Protein AF-A0A7W7Q9U6-F1 (afdb_monomer_lite)

Structure (mmCIF, N/CA/C/O backbone):
data_AF-A0A7W7Q9U6-F1
#
_entry.id   AF-A0A7W7Q9U6-F1
#
loop_
_atom_site.group_PDB
_atom_site.id
_atom_site.type_symbol
_atom_site.label_atom_id
_atom_site.label_alt_id
_atom_site.label_comp_id
_atom_site.label_asym_id
_atom_site.label_entity_id
_atom_site.label_seq_id
_atom_site.pdbx_PDB_ins_code
_atom_site.Cartn_x
_atom_site.Cartn_y
_atom_site.Cartn_z
_atom_site.occupancy
_atom_site.B_iso_or_equiv
_atom_site.auth_seq_id
_atom_site.auth_comp_id
_atom_site.auth_asym_id
_atom_site.auth_atom_id
_atom_site.pdbx_PDB_model_num
ATOM 1 N N . MET A 1 1 ? 19.905 12.925 -4.596 1.00 33.78 1 MET A N 1
ATOM 2 C CA . MET A 1 1 ? 19.700 11.555 -4.092 1.00 33.78 1 MET A CA 1
ATOM 3 C C . MET A 1 1 ? 18.209 11.354 -4.061 1.00 33.78 1 MET A C 1
ATOM 5 O O . MET A 1 1 ? 17.570 11.855 -3.142 1.00 33.78 1 MET A O 1
ATOM 9 N N . ASP A 1 2 ? 17.684 10.737 -5.115 1.00 39.88 2 ASP A N 1
ATOM 10 C CA . ASP A 1 2 ? 16.290 10.316 -5.164 1.00 39.88 2 ASP A CA 1
ATOM 11 C C . ASP A 1 2 ? 16.069 9.293 -4.057 1.00 39.88 2 ASP A C 1
ATOM 13 O O . ASP A 1 2 ? 16.756 8.270 -3.972 1.00 39.88 2 ASP A O 1
ATOM 17 N N . ALA A 1 3 ? 15.161 9.610 -3.143 1.00 46.38 3 ALA A N 1
ATOM 18 C CA . ALA A 1 3 ? 14.671 8.613 -2.218 1.00 46.38 3 ALA A CA 1
ATOM 19 C C . ALA A 1 3 ? 13.723 7.717 -3.015 1.00 46.38 3 ALA A C 1
ATOM 21 O O . ALA A 1 3 ? 12.552 8.042 -3.161 1.00 46.38 3 ALA A O 1
ATOM 22 N N . THR A 1 4 ? 14.248 6.624 -3.567 1.00 61.00 4 THR A N 1
ATOM 23 C CA . THR A 1 4 ? 13.411 5.528 -4.056 1.00 61.00 4 THR A CA 1
ATOM 24 C C . THR A 1 4 ? 12.566 4.991 -2.899 1.00 61.00 4 THR A C 1
ATOM 26 O O . THR A 1 4 ? 12.971 5.096 -1.735 1.00 61.00 4 THR A O 1
ATOM 29 N N . LEU A 1 5 ? 11.415 4.390 -3.198 1.00 63.41 5 LEU A N 1
ATOM 30 C CA . LEU A 1 5 ? 10.567 3.676 -2.236 1.00 63.41 5 LEU A CA 1
ATOM 31 C C . LEU A 1 5 ? 11.382 2.826 -1.239 1.00 63.41 5 LEU A C 1
ATOM 33 O O . LEU A 1 5 ? 11.209 2.888 -0.018 1.00 63.41 5 LEU A O 1
ATOM 37 N N . THR A 1 6 ? 12.344 2.072 -1.777 1.00 63.12 6 THR A N 1
ATOM 38 C CA . THR A 1 6 ? 13.253 1.194 -1.034 1.00 63.12 6 THR A CA 1
ATOM 39 C C . THR A 1 6 ? 14.073 1.954 0.015 1.00 63.12 6 THR A C 1
ATOM 41 O O . THR A 1 6 ? 14.408 1.416 1.071 1.00 63.12 6 THR A O 1
ATOM 44 N N . ASN A 1 7 ? 14.383 3.228 -0.225 1.00 72.38 7 ASN A N 1
ATOM 45 C CA . ASN A 1 7 ? 15.147 4.051 0.704 1.00 72.38 7 ASN A CA 1
ATOM 46 C C . ASN A 1 7 ? 14.289 4.551 1.874 1.00 72.38 7 ASN A C 1
ATOM 48 O O . ASN A 1 7 ? 14.784 4.549 3.003 1.00 72.38 7 ASN A O 1
ATOM 52 N N . TYR A 1 8 ? 13.021 4.925 1.650 1.00 78.00 8 TYR A N 1
ATOM 53 C CA . TYR A 1 8 ? 12.143 5.442 2.712 1.00 78.00 8 TYR A CA 1
ATOM 54 C C . TYR A 1 8 ? 11.923 4.412 3.828 1.00 78.00 8 TYR A C 1
ATOM 56 O O . TYR A 1 8 ? 12.189 4.699 4.999 1.00 78.00 8 TYR A O 1
ATOM 64 N N . TRP A 1 9 ? 11.539 3.184 3.473 1.00 85.25 9 TRP A N 1
ATOM 65 C CA . TRP A 1 9 ? 11.251 2.112 4.438 1.00 85.25 9 TRP A CA 1
ATOM 66 C C . TRP A 1 9 ? 12.475 1.658 5.245 1.00 85.25 9 TRP A C 1
ATOM 68 O O . TRP A 1 9 ? 12.354 0.993 6.277 1.00 85.25 9 TRP A O 1
ATOM 78 N N . ASN A 1 10 ? 13.674 2.050 4.811 1.00 84.19 10 ASN A N 1
ATOM 79 C CA . ASN A 1 10 ? 14.909 1.819 5.546 1.00 84.19 10 ASN A CA 1
ATOM 80 C C . ASN A 1 10 ? 15.281 2.957 6.508 1.00 84.19 10 ASN A C 1
ATOM 82 O O . ASN A 1 10 ? 16.139 2.738 7.370 1.00 84.19 10 ASN A O 1
ATOM 86 N N . THR A 1 11 ? 14.627 4.120 6.422 1.00 84.00 11 THR A N 1
ATOM 87 C CA . THR A 1 11 ? 14.812 5.240 7.357 1.00 84.00 11 THR A CA 1
ATOM 88 C C . THR A 1 11 ? 14.211 4.953 8.737 1.00 84.00 11 THR A C 1
ATOM 90 O O . THR A 1 11 ? 13.395 4.050 8.920 1.00 84.00 11 THR A O 1
ATOM 93 N N . GLY A 1 12 ? 14.583 5.761 9.736 1.00 82.88 12 GLY A N 1
ATOM 94 C CA . GLY A 1 12 ? 13.945 5.713 11.055 1.00 82.88 12 GLY A CA 1
ATOM 95 C C . GLY A 1 12 ? 12.453 6.076 11.030 1.00 82.88 12 GLY A C 1
ATOM 96 O O . GLY A 1 12 ? 11.708 5.555 11.855 1.00 82.88 12 GLY A O 1
ATOM 97 N N . GLY A 1 13 ? 12.022 6.925 10.088 1.00 82.06 13 GLY A N 1
ATOM 98 C CA . GLY A 1 13 ? 10.616 7.299 9.897 1.00 82.06 13 GLY A CA 1
ATOM 99 C C . GLY A 1 13 ? 9.782 6.114 9.421 1.00 82.06 13 GLY A C 1
ATOM 100 O O . GLY A 1 13 ? 8.907 5.659 10.155 1.00 82.06 13 GLY A O 1
ATOM 101 N N . GLY A 1 14 ? 10.154 5.529 8.277 1.00 84.44 14 GLY A N 1
ATOM 102 C CA . GLY A 1 14 ? 9.458 4.365 7.720 1.00 84.44 14 GLY A CA 1
ATOM 103 C C . GLY A 1 14 ? 9.411 3.173 8.681 1.00 84.44 14 GLY A C 1
ATOM 104 O O . GLY A 1 14 ? 8.372 2.533 8.827 1.00 84.44 14 GLY A O 1
ATOM 105 N N . ARG A 1 15 ? 10.494 2.916 9.434 1.00 87.69 15 ARG A N 1
ATOM 106 C CA . ARG A 1 15 ? 10.507 1.859 10.466 1.00 87.69 15 ARG A CA 1
ATOM 107 C C . ARG A 1 15 ? 9.518 2.120 11.603 1.00 87.69 15 ARG A C 1
ATOM 109 O O . ARG A 1 15 ? 8.814 1.202 12.008 1.00 87.69 15 ARG A O 1
ATOM 116 N N . ARG A 1 16 ? 9.471 3.347 12.137 1.00 88.19 16 ARG A N 1
ATOM 117 C CA . ARG A 1 16 ? 8.529 3.709 13.214 1.00 88.19 16 ARG A CA 1
ATOM 118 C C . ARG A 1 16 ? 7.086 3.644 12.735 1.00 88.19 16 ARG A C 1
ATOM 120 O O . ARG A 1 16 ? 6.225 3.188 13.478 1.00 88.19 16 ARG A O 1
ATOM 127 N N . TYR A 1 17 ? 6.838 4.082 11.506 1.00 87.38 17 TYR A N 1
ATOM 128 C CA . TYR A 1 17 ? 5.510 4.037 10.922 1.00 87.38 17 TYR A CA 1
ATOM 129 C C . TYR A 1 17 ? 5.020 2.594 10.746 1.00 87.38 17 TYR A C 1
ATOM 131 O O . TYR A 1 17 ? 3.926 2.264 11.198 1.00 87.38 17 TYR A O 1
ATOM 139 N N . LEU A 1 18 ? 5.860 1.706 10.203 1.00 90.88 18 LEU A N 1
ATOM 140 C CA . LEU A 1 18 ? 5.509 0.293 10.066 1.00 90.88 18 LEU A CA 1
ATOM 141 C C . LEU A 1 18 ? 5.243 -0.379 11.424 1.00 90.88 18 LEU A C 1
ATOM 143 O O . LEU A 1 18 ? 4.316 -1.173 11.548 1.00 90.88 18 LEU A O 1
ATOM 147 N N . GLU A 1 19 ? 6.004 -0.030 12.464 1.00 92.44 19 GLU A N 1
ATOM 148 C CA . GLU A 1 19 ? 5.757 -0.535 13.823 1.00 92.44 19 GLU A CA 1
ATOM 149 C C . GLU A 1 19 ? 4.423 -0.025 14.404 1.00 92.44 19 GLU A C 1
ATOM 151 O O . GLU A 1 19 ? 3.713 -0.763 15.093 1.00 92.44 19 GLU A O 1
ATOM 156 N N . SER A 1 20 ? 4.037 1.215 14.086 1.00 90.50 20 SER A N 1
ATOM 157 C CA . SER A 1 20 ? 2.722 1.760 14.442 1.00 90.50 20 SER A CA 1
ATOM 158 C C . SER A 1 20 ? 1.592 1.001 13.741 1.00 90.50 20 SER A C 1
ATOM 160 O O . SER A 1 20 ? 0.606 0.646 14.387 1.00 90.50 20 SER A O 1
ATOM 162 N N . GLN A 1 21 ? 1.745 0.708 12.444 1.00 92.25 21 GLN A N 1
ATOM 163 C CA . GLN A 1 21 ? 0.78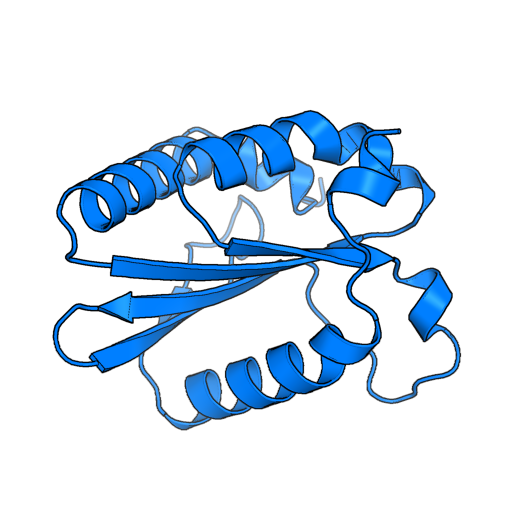7 -0.112 11.695 1.00 92.25 21 GLN A CA 1
ATOM 164 C C . GLN A 1 21 ? 0.674 -1.507 12.308 1.00 92.25 21 GLN A C 1
ATOM 166 O O . GLN A 1 21 ? -0.425 -1.930 12.652 1.00 92.25 21 GLN A O 1
ATOM 171 N N . ARG A 1 22 ? 1.810 -2.172 12.553 1.00 95.25 22 ARG A N 1
ATOM 172 C CA . ARG A 1 22 ? 1.864 -3.485 13.207 1.00 95.25 22 ARG A CA 1
ATOM 173 C C . ARG A 1 22 ? 1.100 -3.505 14.526 1.00 95.25 22 ARG A C 1
ATOM 175 O O . ARG A 1 22 ? 0.323 -4.422 14.778 1.00 95.25 22 ARG A O 1
ATOM 182 N N . SER A 1 23 ? 1.318 -2.497 15.367 1.00 94.50 23 SER A N 1
ATOM 183 C CA . SER A 1 23 ? 0.650 -2.387 16.666 1.00 94.50 23 SER A CA 1
ATOM 184 C C . SER A 1 23 ? -0.862 -2.194 16.516 1.00 94.50 23 SER A C 1
ATOM 186 O O . SER A 1 23 ? -1.635 -2.827 17.232 1.00 94.50 23 SER A O 1
ATOM 188 N N . GLY A 1 24 ? -1.298 -1.347 15.576 1.00 94.19 24 GLY A N 1
ATOM 189 C CA . GLY A 1 24 ? -2.719 -1.114 15.310 1.00 94.19 24 GLY A CA 1
ATOM 190 C C . GLY A 1 24 ? -3.429 -2.334 14.720 1.00 94.19 24 GLY A C 1
ATOM 191 O O . GLY A 1 24 ? -4.528 -2.660 15.166 1.00 94.19 24 GLY A O 1
ATOM 192 N N . ILE A 1 25 ? -2.775 -3.046 13.798 1.00 95.69 25 ILE A N 1
ATOM 193 C CA . ILE A 1 25 ? -3.273 -4.293 13.199 1.00 95.69 25 ILE A CA 1
ATOM 194 C C . ILE A 1 25 ? -3.387 -5.384 14.268 1.00 95.69 25 ILE A C 1
ATOM 196 O O . ILE A 1 25 ? -4.443 -5.991 14.423 1.00 95.69 25 ILE A O 1
ATOM 200 N N . ALA A 1 26 ? -2.343 -5.591 15.079 1.00 95.38 26 ALA A N 1
ATOM 201 C CA . ALA A 1 26 ? -2.357 -6.592 16.150 1.00 95.38 26 ALA A CA 1
ATOM 202 C C . ALA A 1 26 ? -3.438 -6.326 17.214 1.00 95.38 26 ALA A C 1
ATOM 204 O O . ALA A 1 26 ? -3.934 -7.259 17.842 1.00 95.38 26 ALA A O 1
ATOM 205 N N . ALA A 1 27 ? -3.814 -5.060 17.413 1.00 95.06 27 ALA A N 1
ATOM 206 C CA . ALA A 1 27 ? -4.900 -4.662 18.301 1.00 95.06 27 ALA A CA 1
ATOM 207 C C . ALA A 1 27 ? -6.299 -4.744 17.651 1.00 95.06 27 ALA A C 1
ATOM 209 O O . ALA A 1 27 ? -7.282 -4.422 18.317 1.00 95.06 27 ALA A O 1
ATOM 210 N N . GLY A 1 28 ? -6.399 -5.130 16.372 1.00 92.19 28 GLY A N 1
ATOM 211 C CA . GLY A 1 28 ? -7.653 -5.155 15.612 1.00 92.19 28 GLY A CA 1
ATOM 212 C C . GLY A 1 28 ? -8.230 -3.764 15.330 1.00 92.19 28 GLY A C 1
ATOM 213 O O . GLY A 1 28 ? -9.431 -3.624 15.119 1.00 92.19 28 GLY A O 1
ATOM 214 N N . ASN A 1 29 ? -7.398 -2.721 15.392 1.00 93.94 29 ASN A N 1
ATOM 215 C CA . ASN A 1 29 ? -7.824 -1.336 15.197 1.00 93.94 29 ASN A CA 1
ATOM 216 C C . ASN A 1 29 ? -7.595 -0.831 13.772 1.00 93.94 29 ASN A C 1
ATOM 218 O O . ASN A 1 29 ? -8.161 0.205 13.428 1.00 93.94 29 ASN A O 1
ATOM 222 N N . LEU A 1 30 ? -6.741 -1.508 13.000 1.00 93.31 30 LEU A N 1
ATOM 223 C CA . LEU A 1 30 ? -6.353 -1.116 11.651 1.00 93.31 30 LEU A CA 1
ATOM 224 C C . LEU A 1 30 ? -6.351 -2.322 10.714 1.00 93.31 30 LEU A C 1
ATOM 226 O O . LEU A 1 30 ? -5.841 -3.384 11.069 1.00 93.31 30 LEU A O 1
ATOM 230 N N . GLU A 1 31 ? -6.806 -2.090 9.494 1.00 94.75 31 GLU A N 1
ATOM 231 C CA . GLU A 1 31 ? -6.531 -2.901 8.316 1.00 94.75 31 GLU A CA 1
ATOM 232 C C . GLU A 1 31 ? -5.673 -2.068 7.362 1.00 94.75 31 GLU A C 1
ATOM 234 O O . GLU A 1 31 ? -5.884 -0.863 7.206 1.00 94.75 31 GLU A O 1
ATOM 239 N N . VAL A 1 32 ? -4.650 -2.682 6.767 1.00 92.94 32 VAL A N 1
ATOM 240 C CA . VAL A 1 32 ? -3.736 -1.981 5.861 1.00 92.94 32 VAL A CA 1
ATOM 241 C C . VAL A 1 32 ? -3.532 -2.811 4.608 1.00 92.94 32 VAL A C 1
ATOM 243 O O . VAL A 1 32 ? -2.991 -3.916 4.680 1.00 92.94 32 VAL A O 1
ATOM 246 N N . THR A 1 33 ? -3.887 -2.226 3.469 1.00 92.19 33 THR A N 1
ATOM 247 C CA . THR A 1 33 ? -3.587 -2.747 2.134 1.00 92.19 33 THR A CA 1
ATOM 248 C C . THR A 1 33 ? -2.509 -1.883 1.502 1.00 92.19 33 THR A C 1
ATOM 250 O O . THR A 1 33 ? -2.566 -0.654 1.581 1.00 92.19 33 THR A O 1
ATOM 253 N N . ARG A 1 34 ? -1.512 -2.513 0.881 1.00 90.12 34 ARG A N 1
ATOM 254 C CA . ARG A 1 34 ? -0.423 -1.825 0.190 1.00 90.12 34 ARG A CA 1
ATOM 255 C C . ARG A 1 34 ? -0.109 -2.494 -1.142 1.00 90.12 34 ARG A C 1
ATOM 257 O O . ARG A 1 34 ? 0.122 -3.698 -1.189 1.00 90.12 34 ARG A O 1
ATOM 264 N N . VAL A 1 35 ? -0.034 -1.701 -2.202 1.00 88.94 35 VAL A N 1
ATOM 265 C CA . VAL A 1 35 ? 0.399 -2.136 -3.530 1.00 88.94 35 VAL A CA 1
ATOM 266 C C . VAL A 1 35 ? 1.726 -1.467 -3.858 1.00 88.94 35 VAL A C 1
ATOM 268 O O . VAL A 1 35 ? 1.831 -0.241 -3.837 1.00 88.94 35 VAL A O 1
ATOM 271 N N . LEU A 1 36 ? 2.747 -2.277 -4.141 1.00 87.94 36 LEU A N 1
ATOM 272 C CA . LEU A 1 36 ? 4.071 -1.801 -4.532 1.00 87.94 36 LEU A CA 1
ATOM 273 C C . LEU A 1 36 ? 4.266 -1.968 -6.037 1.00 87.94 36 LEU A C 1
ATOM 275 O O . LEU A 1 36 ? 4.286 -3.094 -6.534 1.00 87.94 36 LEU A O 1
ATOM 279 N N . VAL A 1 37 ? 4.452 -0.856 -6.748 1.00 86.50 37 VAL A N 1
ATOM 280 C CA . VAL A 1 37 ? 4.704 -0.841 -8.195 1.00 86.50 37 VAL A CA 1
ATOM 281 C C . VAL A 1 37 ? 6.203 -0.686 -8.430 1.00 86.50 37 VAL A C 1
ATOM 283 O O . VAL A 1 37 ? 6.769 0.400 -8.287 1.00 86.50 37 VAL A O 1
ATOM 286 N N . LEU A 1 38 ? 6.867 -1.786 -8.783 1.00 85.88 38 LEU A N 1
ATOM 287 C CA . LEU A 1 38 ? 8.325 -1.877 -8.844 1.00 85.88 38 LEU A CA 1
ATOM 288 C C . LEU A 1 38 ? 8.806 -2.208 -10.259 1.00 85.88 38 LEU A C 1
ATOM 290 O O . LEU A 1 38 ? 8.235 -3.083 -10.906 1.00 85.88 38 LEU A O 1
ATOM 294 N N . PRO A 1 39 ? 9.909 -1.607 -10.738 1.00 85.75 39 PRO A N 1
ATOM 295 C CA . PRO A 1 39 ? 10.618 -2.145 -11.893 1.00 85.75 39 PRO A CA 1
ATOM 296 C C . PRO A 1 39 ? 11.101 -3.570 -11.602 1.00 85.75 39 PRO A C 1
ATOM 298 O O . PRO A 1 39 ? 11.578 -3.847 -10.494 1.00 85.75 39 PRO A O 1
ATOM 301 N N . ARG A 1 40 ? 11.079 -4.457 -12.599 1.00 87.06 40 ARG A N 1
ATOM 302 C CA . ARG A 1 40 ? 11.478 -5.871 -12.470 1.00 87.06 40 ARG A CA 1
ATOM 303 C C . ARG A 1 40 ? 12.849 -6.038 -11.812 1.00 87.06 40 ARG A C 1
ATOM 305 O O . ARG A 1 40 ? 13.028 -6.874 -10.930 1.00 87.06 40 ARG A O 1
ATOM 312 N N . GLY A 1 41 ? 13.810 -5.186 -12.176 1.00 83.19 41 GLY A N 1
ATOM 313 C CA . GLY A 1 41 ? 15.163 -5.186 -11.605 1.00 83.19 41 GLY A CA 1
ATOM 314 C C . GLY A 1 41 ? 15.257 -4.778 -10.125 1.00 83.19 41 GLY A C 1
ATOM 315 O O . GLY A 1 41 ? 16.306 -4.967 -9.513 1.00 83.19 41 GLY A O 1
ATOM 316 N N . GLN A 1 42 ? 14.195 -4.222 -9.531 1.00 84.6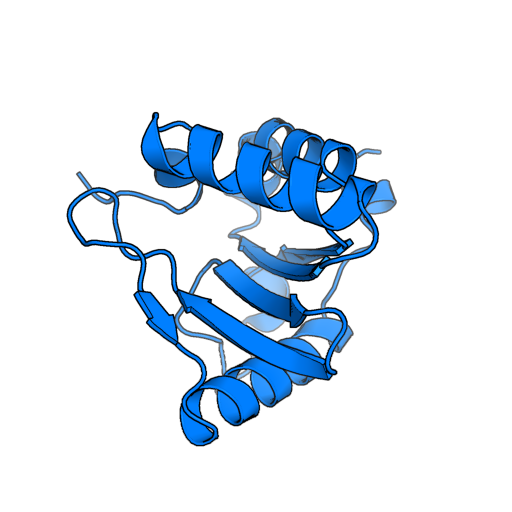2 42 GLN A N 1
ATOM 317 C CA . GLN A 1 42 ? 14.156 -3.810 -8.124 1.00 84.62 42 GLN A CA 1
ATOM 318 C C . GLN A 1 42 ? 13.391 -4.772 -7.210 1.00 84.62 42 GLN A C 1
ATOM 320 O O . GLN A 1 42 ? 13.573 -4.698 -5.994 1.00 84.62 42 GLN A O 1
ATOM 325 N N . VAL A 1 43 ? 12.601 -5.700 -7.758 1.00 84.56 43 VAL A N 1
ATOM 326 C CA . VAL A 1 43 ? 11.781 -6.643 -6.972 1.00 84.56 43 VAL A CA 1
ATOM 327 C C . VAL A 1 43 ? 12.636 -7.419 -5.962 1.00 84.56 43 VAL A C 1
ATOM 329 O O . VAL A 1 43 ? 12.337 -7.438 -4.768 1.00 84.56 43 VAL A O 1
ATOM 332 N N . ALA A 1 44 ? 13.777 -7.963 -6.402 1.00 83.44 44 ALA A N 1
ATOM 333 C CA . ALA A 1 44 ? 14.697 -8.694 -5.528 1.00 83.44 44 ALA A CA 1
ATOM 334 C C . ALA A 1 44 ? 15.273 -7.822 -4.393 1.00 83.44 44 ALA A C 1
ATOM 336 O O . ALA A 1 44 ? 15.437 -8.293 -3.268 1.00 83.44 44 ALA A O 1
ATOM 337 N N . ASN A 1 45 ? 15.534 -6.538 -4.658 1.00 81.94 45 ASN A N 1
ATOM 338 C CA . ASN A 1 45 ? 16.056 -5.600 -3.658 1.00 81.94 45 ASN A CA 1
ATOM 339 C C . ASN A 1 45 ? 14.983 -5.187 -2.636 1.00 81.94 45 ASN A C 1
ATOM 341 O O . ASN A 1 45 ? 15.304 -4.902 -1.482 1.00 81.94 45 ASN A O 1
ATOM 345 N N . ALA A 1 46 ? 13.710 -5.184 -3.037 1.00 85.19 46 ALA A N 1
ATOM 346 C CA . ALA A 1 46 ? 12.581 -4.879 -2.164 1.00 85.19 46 ALA A CA 1
ATOM 347 C C . ALA A 1 46 ? 12.177 -6.059 -1.261 1.00 85.19 46 ALA A C 1
ATOM 349 O O . ALA A 1 46 ? 11.423 -5.861 -0.307 1.00 85.19 46 ALA A O 1
ATOM 350 N N . ARG A 1 47 ? 12.703 -7.270 -1.505 1.00 86.50 47 ARG A N 1
ATOM 351 C CA . ARG A 1 47 ? 12.323 -8.526 -0.830 1.00 86.50 47 ARG A CA 1
ATOM 352 C C . ARG A 1 47 ? 12.241 -8.415 0.694 1.00 86.50 47 ARG A C 1
ATOM 354 O O . ARG A 1 47 ? 11.287 -8.895 1.304 1.00 86.50 47 ARG A O 1
ATOM 3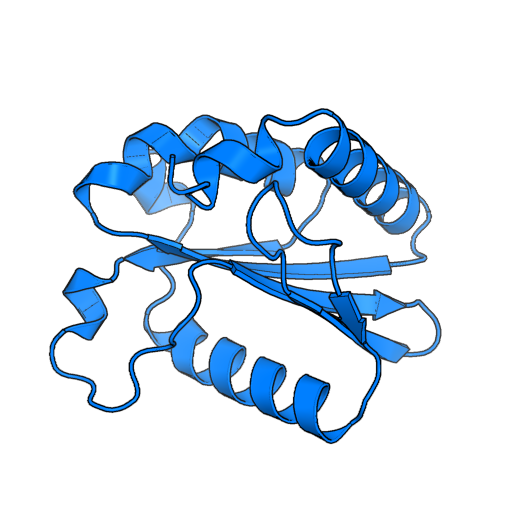61 N N . GLU A 1 48 ? 13.235 -7.785 1.315 1.00 87.12 48 GLU A N 1
ATOM 362 C CA . GLU A 1 48 ? 13.286 -7.620 2.772 1.00 87.12 48 GLU A CA 1
ATOM 363 C C . GLU A 1 48 ? 12.284 -6.569 3.279 1.00 87.12 48 GLU A C 1
ATOM 365 O O . GLU A 1 48 ? 11.738 -6.719 4.368 1.00 87.12 48 GLU A O 1
ATOM 370 N N . ILE A 1 49 ? 11.993 -5.528 2.495 1.00 87.56 49 ILE A N 1
ATOM 371 C CA . ILE A 1 49 ? 10.965 -4.536 2.839 1.00 87.56 49 ILE A CA 1
ATOM 372 C C . ILE A 1 49 ? 9.585 -5.181 2.776 1.00 87.56 49 ILE A C 1
ATOM 374 O O . ILE A 1 49 ? 8.823 -5.060 3.733 1.00 87.56 49 ILE A O 1
ATOM 378 N N . ILE A 1 50 ? 9.293 -5.906 1.696 1.00 89.81 50 ILE A N 1
ATOM 379 C CA . ILE A 1 50 ? 8.050 -6.666 1.526 1.00 89.81 50 ILE A CA 1
ATOM 380 C C . ILE A 1 50 ? 7.865 -7.618 2.712 1.00 89.81 50 ILE A C 1
ATOM 382 O O . ILE A 1 50 ? 6.831 -7.591 3.377 1.00 89.81 50 ILE A O 1
ATOM 386 N N . ARG A 1 51 ? 8.914 -8.374 3.067 1.00 90.75 51 ARG A N 1
ATOM 387 C CA . ARG A 1 51 ? 8.878 -9.314 4.194 1.00 90.75 51 ARG A CA 1
ATOM 388 C C . ARG A 1 51 ? 8.492 -8.632 5.506 1.00 90.75 51 ARG A C 1
ATOM 390 O O . ARG A 1 51 ? 7.677 -9.169 6.250 1.00 90.75 51 ARG A O 1
ATOM 397 N N . ARG A 1 52 ? 9.050 -7.451 5.795 1.00 92.19 52 ARG A N 1
ATOM 398 C CA . ARG A 1 52 ? 8.719 -6.684 7.010 1.00 92.19 52 ARG A CA 1
ATOM 399 C C . ARG A 1 52 ? 7.259 -6.231 7.033 1.00 92.19 52 ARG A C 1
ATOM 401 O O . ARG A 1 52 ? 6.659 -6.240 8.101 1.00 92.19 52 ARG A O 1
ATOM 408 N N . HIS A 1 53 ? 6.694 -5.859 5.886 1.00 92.81 53 HIS A N 1
ATOM 409 C CA . HIS A 1 53 ? 5.288 -5.460 5.787 1.00 92.81 53 HIS A CA 1
ATOM 410 C C . HIS A 1 53 ? 4.346 -6.634 6.036 1.00 92.81 53 HIS A C 1
ATOM 412 O O . HIS A 1 53 ? 3.454 -6.536 6.876 1.00 92.81 53 HIS A O 1
ATOM 418 N N . VAL A 1 54 ? 4.610 -7.772 5.397 1.00 93.38 54 VAL A N 1
ATOM 419 C CA . VAL A 1 54 ? 3.850 -9.008 5.628 1.00 93.38 54 VAL A CA 1
ATOM 420 C C . VAL A 1 54 ? 3.931 -9.423 7.100 1.00 93.38 54 VAL A C 1
ATOM 422 O O . VAL A 1 54 ? 2.920 -9.729 7.722 1.00 93.38 54 VAL A O 1
ATOM 425 N N . GLN A 1 55 ? 5.119 -9.353 7.712 1.00 93.00 55 GLN A N 1
ATOM 426 C CA . GLN A 1 55 ? 5.304 -9.637 9.144 1.00 93.00 55 GLN A CA 1
ATOM 427 C C . GLN A 1 55 ? 4.595 -8.644 10.075 1.00 93.00 55 GLN A C 1
ATOM 429 O O . GLN A 1 55 ? 4.301 -8.987 11.221 1.00 93.00 55 GLN A O 1
ATOM 434 N N . ALA A 1 56 ? 4.334 -7.423 9.608 1.00 93.44 56 ALA A N 1
ATOM 435 C CA . ALA A 1 56 ? 3.527 -6.440 10.320 1.00 93.44 56 ALA A CA 1
ATOM 436 C C . ALA A 1 56 ? 2.014 -6.700 10.184 1.00 93.44 56 ALA A C 1
ATOM 438 O O . ALA A 1 56 ? 1.237 -6.037 10.865 1.00 93.44 56 ALA A O 1
ATOM 439 N N . GLY A 1 57 ? 1.603 -7.661 9.348 1.00 94.50 57 GLY A N 1
ATOM 440 C CA . GLY A 1 57 ? 0.202 -7.971 9.065 1.00 94.50 57 GLY A CA 1
ATOM 441 C C . GLY A 1 57 ? -0.412 -7.117 7.954 1.00 94.50 57 GLY A C 1
ATOM 442 O O . GLY A 1 57 ? -1.628 -7.110 7.808 1.00 94.50 57 GLY A O 1
ATOM 443 N N . VAL A 1 58 ? 0.403 -6.387 7.185 1.00 93.69 58 VAL A N 1
ATOM 444 C CA . VAL A 1 58 ? -0.063 -5.615 6.023 1.00 93.69 58 VAL A CA 1
ATOM 445 C C . VAL A 1 58 ? -0.386 -6.573 4.876 1.00 93.69 58 VAL A C 1
ATOM 447 O O . VAL A 1 58 ? 0.428 -7.440 4.552 1.00 93.69 58 VAL A O 1
ATOM 450 N N . ALA A 1 59 ? -1.534 -6.384 4.225 1.00 92.44 59 ALA A N 1
ATOM 451 C CA . ALA A 1 59 ? -1.859 -7.060 2.975 1.00 92.44 59 ALA A CA 1
ATOM 452 C C . ALA A 1 59 ? -1.064 -6.407 1.835 1.00 92.44 59 ALA A C 1
ATOM 454 O O . ALA A 1 59 ? -1.345 -5.273 1.445 1.00 92.44 59 ALA A O 1
ATOM 455 N N . VAL A 1 60 ? -0.029 -7.091 1.340 1.00 91.44 60 VAL A N 1
ATOM 456 C CA . VAL A 1 60 ? 0.886 -6.555 0.320 1.00 91.44 60 VAL A CA 1
ATOM 457 C C . VAL A 1 60 ? 0.625 -7.214 -1.028 1.00 91.44 60 VAL A C 1
ATOM 459 O O . VAL A 1 60 ? 0.648 -8.435 -1.126 1.00 91.44 60 VAL A O 1
ATOM 462 N N . SER A 1 61 ? 0.450 -6.404 -2.068 1.00 90.00 61 SER A N 1
ATOM 463 C CA . SER A 1 61 ? 0.466 -6.823 -3.474 1.00 90.00 61 SER A CA 1
ATOM 464 C C . SER A 1 61 ? 1.656 -6.196 -4.193 1.00 90.00 61 SER A C 1
ATOM 466 O O . SER A 1 61 ? 2.061 -5.075 -3.873 1.00 90.00 61 SER A O 1
ATOM 468 N N . ILE A 1 62 ? 2.231 -6.905 -5.162 1.00 89.25 62 ILE A N 1
ATOM 469 C CA . ILE A 1 62 ? 3.382 -6.418 -5.928 1.00 89.25 62 ILE A CA 1
ATOM 470 C C . ILE A 1 62 ? 3.034 -6.438 -7.407 1.00 89.25 62 ILE A C 1
ATOM 472 O O . ILE A 1 62 ? 2.620 -7.460 -7.952 1.00 89.25 62 ILE A O 1
ATOM 476 N N . VAL A 1 63 ? 3.250 -5.301 -8.053 1.00 88.06 63 VAL A N 1
ATOM 477 C CA . VAL A 1 63 ? 3.041 -5.121 -9.483 1.00 88.06 63 VAL A CA 1
ATOM 478 C C . VAL A 1 63 ? 4.376 -4.781 -10.127 1.00 88.06 63 VAL A C 1
ATOM 480 O O . VAL A 1 63 ? 5.084 -3.871 -9.689 1.00 88.06 63 VAL A O 1
ATOM 483 N N . VAL A 1 64 ? 4.739 -5.533 -11.164 1.00 88.31 64 VAL A N 1
ATOM 484 C CA . VAL A 1 64 ? 5.952 -5.283 -11.943 1.00 88.31 64 VAL A CA 1
ATOM 485 C C . VAL A 1 64 ? 5.621 -4.266 -13.030 1.00 88.31 64 VAL A C 1
ATOM 487 O O . VAL A 1 64 ? 4.777 -4.520 -13.884 1.00 88.31 64 VAL A O 1
ATOM 490 N N . ARG A 1 65 ? 6.280 -3.103 -13.008 1.00 86.00 65 ARG A N 1
ATOM 491 C CA . ARG A 1 65 ? 5.954 -1.961 -13.884 1.00 86.00 65 ARG A CA 1
ATOM 492 C C . ARG A 1 65 ? 5.970 -2.329 -15.370 1.00 86.00 65 ARG A C 1
ATOM 494 O O . ARG A 1 65 ? 5.156 -1.837 -16.140 1.00 86.00 65 ARG A O 1
ATOM 501 N N . GLU A 1 66 ? 6.893 -3.191 -15.778 1.00 86.25 66 GLU A N 1
ATOM 502 C CA . GLU A 1 66 ? 7.027 -3.641 -17.163 1.00 86.25 66 GLU A CA 1
ATOM 503 C C . GLU A 1 66 ? 5.833 -4.483 -17.644 1.00 86.25 66 GLU A C 1
ATOM 505 O O . GLU A 1 66 ? 5.565 -4.507 -18.844 1.00 86.25 66 GLU A O 1
ATOM 510 N N . ASP A 1 67 ? 5.085 -5.112 -16.735 1.00 84.81 67 ASP A N 1
ATOM 511 C CA . ASP A 1 67 ? 3.907 -5.922 -17.076 1.00 84.81 67 ASP A CA 1
ATOM 512 C C . ASP A 1 67 ? 2.682 -5.040 -17.381 1.00 84.81 67 ASP A C 1
ATOM 514 O O . ASP A 1 67 ? 1.722 -5.489 -18.001 1.00 84.81 67 ASP A O 1
ATOM 518 N N . MET A 1 68 ? 2.764 -3.755 -17.026 1.00 81.25 68 MET A N 1
ATOM 519 C CA . MET A 1 68 ? 1.769 -2.722 -17.308 1.00 81.25 68 MET A CA 1
ATOM 520 C C . MET A 1 68 ? 2.152 -1.825 -18.500 1.00 81.25 68 MET A C 1
ATOM 522 O O . MET A 1 68 ? 1.455 -0.861 -18.788 1.00 81.25 68 MET A O 1
ATOM 526 N N . ALA A 1 69 ? 3.273 -2.078 -19.189 1.00 67.44 69 ALA A N 1
ATOM 527 C CA . ALA A 1 69 ? 3.905 -1.112 -20.104 1.00 67.44 69 ALA A CA 1
ATOM 528 C C . ALA A 1 69 ? 3.050 -0.645 -21.307 1.00 67.44 69 ALA A C 1
ATOM 530 O O . ALA A 1 69 ? 3.449 0.286 -22.006 1.00 67.44 69 ALA A O 1
ATOM 531 N N . ALA A 1 70 ? 1.908 -1.284 -21.572 1.00 66.44 70 ALA A N 1
ATOM 532 C CA . ALA A 1 70 ? 0.958 -0.887 -22.612 1.00 66.44 70 ALA A CA 1
ATOM 533 C C . ALA A 1 70 ? -0.221 -0.040 -22.092 1.00 66.44 70 ALA A C 1
ATOM 535 O O . ALA A 1 70 ? -1.019 0.432 -22.901 1.00 66.44 70 ALA A O 1
ATOM 536 N N . ASP A 1 71 ? -0.341 0.138 -20.777 1.00 70.19 71 ASP A N 1
ATOM 537 C CA . ASP A 1 71 ? -1.443 0.850 -20.140 1.00 70.19 71 ASP A CA 1
ATOM 538 C C . ASP A 1 71 ? -1.131 2.361 -20.084 1.00 70.19 71 ASP A C 1
ATOM 540 O O . ASP A 1 71 ? -0.122 2.760 -19.496 1.00 70.19 71 ASP A O 1
ATOM 544 N N . PRO A 1 72 ? -1.917 3.234 -20.740 1.00 64.56 72 PRO A N 1
ATOM 545 C CA . PRO A 1 72 ? -1.700 4.678 -20.674 1.00 64.56 72 PRO A CA 1
ATOM 546 C C . PRO A 1 72 ? -1.986 5.255 -19.281 1.00 64.56 72 PRO A C 1
ATOM 548 O O . PRO A 1 72 ? -1.498 6.345 -18.982 1.00 64.56 72 PRO A O 1
ATOM 551 N N . ASP A 1 73 ? -2.713 4.522 -18.433 1.00 67.25 73 ASP A N 1
ATOM 552 C CA . ASP A 1 73 ? -3.115 4.940 -17.089 1.00 67.25 73 ASP A CA 1
ATOM 553 C C . ASP A 1 73 ? -2.136 4.430 -16.015 1.00 67.25 73 ASP A C 1
ATOM 555 O O . ASP A 1 73 ? -2.506 4.172 -14.867 1.00 67.25 73 ASP A O 1
ATOM 559 N N . LEU A 1 74 ? -0.857 4.275 -16.388 1.00 65.56 74 LEU A N 1
ATOM 560 C CA . LEU A 1 74 ? 0.203 3.841 -15.484 1.00 65.56 74 LEU A CA 1
ATOM 561 C C . LEU A 1 74 ? 0.249 4.732 -14.227 1.00 65.56 74 LEU A C 1
ATOM 563 O O . LEU A 1 74 ? 0.448 5.945 -14.341 1.00 65.56 74 LEU A O 1
ATOM 567 N N . PRO A 1 75 ? 0.1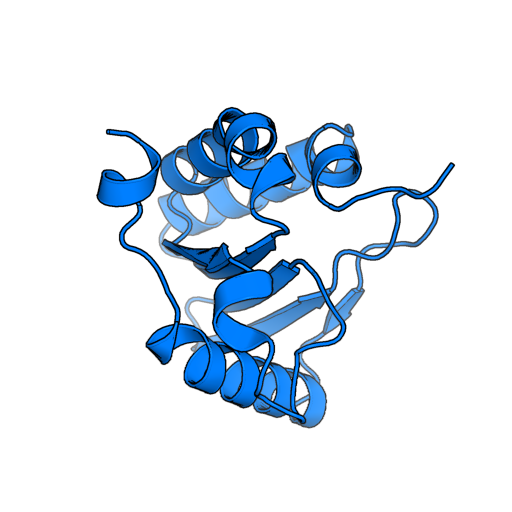33 4.142 -13.027 1.00 67.44 75 PRO A N 1
ATOM 568 C CA . PRO A 1 75 ? 0.174 4.895 -11.791 1.00 67.44 75 PRO A CA 1
ATOM 569 C C . PRO A 1 75 ? 1.506 5.636 -11.625 1.00 67.44 75 PRO A C 1
ATOM 571 O O . PRO A 1 75 ? 2.585 5.088 -11.867 1.00 67.44 75 PRO A O 1
ATOM 574 N N . GLU A 1 76 ? 1.426 6.888 -11.174 1.00 67.06 76 GLU A N 1
ATOM 575 C CA . GLU A 1 76 ? 2.586 7.769 -10.995 1.00 67.06 76 GLU A CA 1
ATOM 576 C C . GLU A 1 76 ? 3.492 7.359 -9.817 1.00 67.06 76 GLU A C 1
ATOM 578 O O . GLU A 1 76 ? 4.682 7.689 -9.810 1.00 67.06 76 GLU A O 1
ATOM 583 N N . PHE A 1 77 ? 2.954 6.650 -8.817 1.00 72.69 77 PHE A N 1
ATOM 584 C CA . PHE A 1 77 ? 3.649 6.330 -7.567 1.00 72.69 77 PHE A CA 1
ATOM 585 C C . PHE A 1 77 ? 4.102 4.865 -7.479 1.00 72.69 77 PHE A C 1
ATOM 587 O O . PHE A 1 77 ? 3.591 3.968 -8.141 1.00 72.69 77 PHE A O 1
ATOM 594 N N . GLU A 1 78 ? 5.099 4.620 -6.627 1.00 80.12 78 GLU A N 1
ATOM 595 C CA . GLU A 1 78 ? 5.657 3.281 -6.370 1.00 80.12 78 GLU A CA 1
ATOM 596 C C . GLU A 1 78 ? 5.009 2.586 -5.160 1.00 80.12 78 GLU A C 1
ATOM 598 O O . GLU A 1 78 ? 5.152 1.374 -5.009 1.00 80.12 78 GLU A O 1
ATOM 603 N N . ASP A 1 79 ? 4.316 3.344 -4.303 1.00 84.00 79 ASP A N 1
ATOM 604 C CA . ASP A 1 79 ? 3.609 2.883 -3.100 1.00 84.00 79 ASP A CA 1
ATOM 605 C C . ASP A 1 79 ? 2.185 3.428 -3.123 1.00 84.00 79 ASP A C 1
ATOM 607 O O . ASP A 1 79 ? 1.988 4.646 -3.096 1.00 84.00 79 ASP A O 1
ATOM 611 N N . TYR A 1 80 ? 1.205 2.539 -3.105 1.00 84.25 80 TYR A N 1
ATOM 612 C CA . TYR A 1 80 ? -0.178 2.898 -2.832 1.00 84.25 80 TYR A CA 1
ATOM 613 C C . TYR A 1 80 ? -0.605 2.188 -1.568 1.00 84.25 80 TYR A C 1
ATOM 615 O O . TYR A 1 80 ? -0.419 0.978 -1.450 1.00 84.25 80 TYR A O 1
ATOM 623 N N . SER A 1 81 ? -1.185 2.917 -0.616 1.00 87.69 81 SER A N 1
ATOM 624 C CA . SER A 1 81 ? -1.694 2.288 0.596 1.00 87.69 81 SER A CA 1
ATOM 625 C C . SER A 1 81 ? -3.022 2.853 1.052 1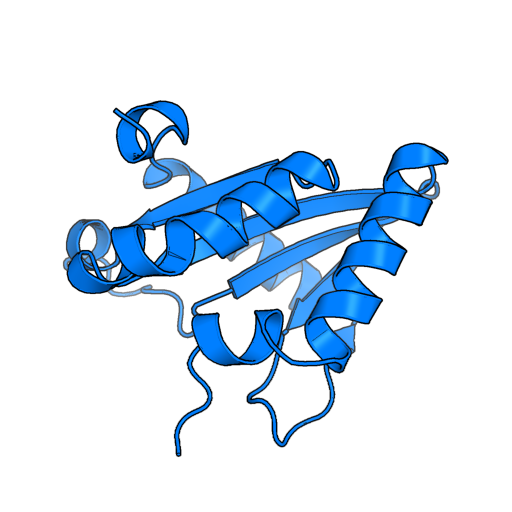.00 87.69 81 SER A C 1
ATOM 627 O O . SER A 1 81 ? -3.227 4.065 1.062 1.00 87.69 81 SER A O 1
ATOM 629 N N . LEU A 1 82 ? -3.887 1.933 1.464 1.00 89.81 82 LEU A N 1
ATOM 630 C CA . LEU A 1 82 ? -5.165 2.189 2.103 1.00 89.81 82 LEU A CA 1
ATOM 631 C C . LEU A 1 82 ? -5.051 1.723 3.551 1.00 89.81 82 LEU A C 1
ATOM 633 O O . LEU A 1 82 ? -4.618 0.602 3.824 1.00 89.81 82 LEU A O 1
ATOM 637 N N . VAL A 1 83 ? -5.393 2.611 4.476 1.00 91.31 83 VAL A N 1
ATOM 638 C CA . VAL A 1 83 ? -5.398 2.350 5.913 1.00 91.31 83 VAL A CA 1
ATOM 639 C C . VAL A 1 83 ? -6.816 2.564 6.400 1.00 91.31 83 VAL A C 1
ATOM 641 O O . VAL A 1 83 ? -7.289 3.698 6.415 1.00 91.31 83 VAL A O 1
ATOM 644 N N . THR A 1 84 ? -7.473 1.491 6.812 1.00 92.19 84 THR A N 1
ATOM 645 C CA . THR A 1 84 ? -8.853 1.524 7.291 1.00 92.19 84 THR A CA 1
ATOM 646 C C . THR A 1 84 ? -8.857 1.291 8.791 1.00 92.19 84 THR A C 1
ATOM 648 O O . THR A 1 84 ? -8.299 0.308 9.279 1.00 92.19 84 THR A O 1
ATOM 651 N N . ASP A 1 85 ? -9.440 2.215 9.548 1.00 90.50 85 ASP A N 1
ATOM 652 C CA . ASP A 1 85 ? -9.601 2.035 10.987 1.00 90.50 85 ASP A CA 1
ATOM 653 C C . ASP A 1 85 ? -10.828 1.172 11.327 1.00 90.50 85 ASP A C 1
ATOM 655 O O . ASP A 1 85 ? -11.695 0.904 10.497 1.00 90.50 85 ASP A O 1
ATOM 659 N N . ARG A 1 86 ? -10.941 0.758 12.591 1.00 88.12 86 ARG A N 1
ATOM 660 C CA . ARG A 1 86 ? -12.083 -0.035 13.088 1.00 88.12 86 ARG A CA 1
ATOM 661 C C . ARG A 1 86 ? -13.461 0.621 12.920 1.00 88.12 86 ARG A C 1
ATOM 663 O O . ARG A 1 86 ? -14.474 -0.046 13.107 1.00 88.12 86 ARG A O 1
ATOM 670 N N . SER A 1 87 ? -13.507 1.931 12.687 1.00 85.00 87 SER A N 1
ATOM 671 C CA . SER A 1 87 ? -14.743 2.683 12.461 1.00 85.00 87 SER A CA 1
ATOM 672 C C . SER A 1 87 ? -15.134 2.676 10.979 1.00 85.00 87 SER A C 1
ATOM 674 O O . SER A 1 87 ? -16.181 3.220 10.633 1.00 85.00 87 SER A O 1
ATOM 676 N N . GLY A 1 88 ? -14.306 2.071 10.118 1.00 84.50 88 GLY A N 1
ATOM 677 C CA . GLY A 1 88 ? -14.460 2.048 8.668 1.00 84.50 88 GLY A CA 1
ATOM 678 C C . GLY A 1 88 ? -13.918 3.298 7.976 1.00 84.50 88 GLY A C 1
ATOM 679 O O . GLY A 1 88 ? -14.199 3.495 6.798 1.00 84.50 88 GLY A O 1
ATOM 680 N N . VAL A 1 89 ? -13.174 4.165 8.675 1.00 82.56 89 VAL A N 1
ATOM 681 C CA . VAL A 1 89 ? -12.577 5.351 8.052 1.00 82.56 89 VAL A CA 1
ATOM 682 C C . VAL A 1 89 ? -11.323 4.927 7.303 1.00 82.56 89 VAL A C 1
ATOM 684 O O . VAL A 1 89 ? -10.341 4.512 7.920 1.00 82.56 89 VAL A O 1
ATOM 687 N N . THR A 1 90 ? -11.353 5.068 5.980 1.00 88.00 90 THR A N 1
ATOM 688 C CA . THR A 1 90 ? -10.201 4.827 5.111 1.00 88.00 90 THR A CA 1
ATOM 689 C C . THR A 1 90 ? -9.420 6.118 4.900 1.00 88.00 90 THR A C 1
ATOM 691 O O . THR A 1 90 ? -9.980 7.170 4.589 1.00 88.00 90 THR A O 1
ATOM 694 N N . GLY A 1 91 ? -8.106 6.037 5.065 1.00 87.44 91 GLY A N 1
ATOM 695 C CA . GLY A 1 91 ? -7.168 7.077 4.684 1.00 87.44 91 GLY A CA 1
ATOM 696 C C . GLY A 1 91 ? -6.085 6.536 3.764 1.00 87.44 91 GLY A C 1
ATOM 697 O O . GLY A 1 91 ? -5.795 5.339 3.744 1.00 87.44 91 GLY A O 1
ATOM 698 N N . VAL A 1 92 ? -5.465 7.440 3.019 1.00 83.69 92 VAL A N 1
ATOM 699 C CA . VAL A 1 92 ? -4.346 7.136 2.128 1.00 83.69 92 VAL A CA 1
ATOM 700 C C . VAL A 1 92 ? -3.080 7.679 2.752 1.00 83.69 92 VAL A C 1
ATOM 702 O O . VAL A 1 92 ? -3.038 8.826 3.206 1.00 83.69 92 VAL A O 1
ATOM 705 N N . LEU A 1 93 ? -2.034 6.862 2.750 1.00 75.88 93 LEU A N 1
ATOM 706 C CA . LEU A 1 93 ? -0.687 7.354 2.975 1.00 75.88 93 LEU A CA 1
ATOM 707 C C . LEU A 1 93 ? 0.024 7.448 1.633 1.00 75.88 93 LEU A C 1
ATOM 709 O O . LEU A 1 93 ? 0.211 6.442 0.949 1.00 75.88 93 LEU A O 1
ATOM 713 N N . MET A 1 94 ? 0.465 8.656 1.307 1.00 68.94 94 MET A N 1
ATOM 714 C CA . MET A 1 94 ? 1.386 8.901 0.207 1.00 68.94 94 MET A CA 1
ATOM 715 C C . MET A 1 94 ? 2.777 9.105 0.811 1.00 68.94 94 MET A C 1
ATOM 717 O O . MET A 1 94 ? 3.061 10.207 1.303 1.00 68.94 94 MET A O 1
ATOM 721 N N . PRO A 1 95 ? 3.640 8.070 0.841 1.00 57.69 95 PRO A N 1
ATOM 722 C CA . PRO A 1 95 ? 5.016 8.253 1.267 1.00 57.69 95 PRO A CA 1
ATOM 723 C C . PRO A 1 95 ? 5.694 9.154 0.240 1.00 57.69 95 PRO A C 1
ATOM 725 O O . PRO A 1 95 ? 5.977 8.761 -0.893 1.00 57.69 95 PRO A O 1
ATOM 728 N N . ARG A 1 96 ? 5.915 10.410 0.621 1.00 55.72 96 ARG A N 1
ATOM 729 C CA . ARG A 1 96 ? 6.734 11.309 -0.180 1.00 55.72 96 ARG A CA 1
ATOM 730 C C . ARG A 1 96 ? 8.204 10.957 0.035 1.00 55.72 96 ARG A C 1
ATOM 732 O O . ARG A 1 96 ? 8.559 10.191 0.930 1.00 55.72 96 ARG A O 1
ATOM 739 N N . SER A 1 97 ? 9.078 11.478 -0.827 1.00 48.84 97 SER A N 1
ATOM 740 C CA . SER A 1 97 ? 10.526 11.250 -0.721 1.00 48.84 97 SER A CA 1
ATOM 741 C C . SER A 1 97 ? 11.023 11.464 0.720 1.00 48.84 97 SER A C 1
ATOM 743 O O . SER A 1 97 ? 10.440 12.248 1.458 1.00 48.84 97 SER A O 1
ATOM 745 N N . ALA A 1 98 ? 12.155 10.870 1.116 1.00 44.31 98 ALA A N 1
ATOM 746 C CA . ALA A 1 98 ? 12.718 10.992 2.474 1.00 44.31 98 ALA A CA 1
ATOM 747 C C . ALA A 1 98 ? 12.961 12.441 2.982 1.00 44.3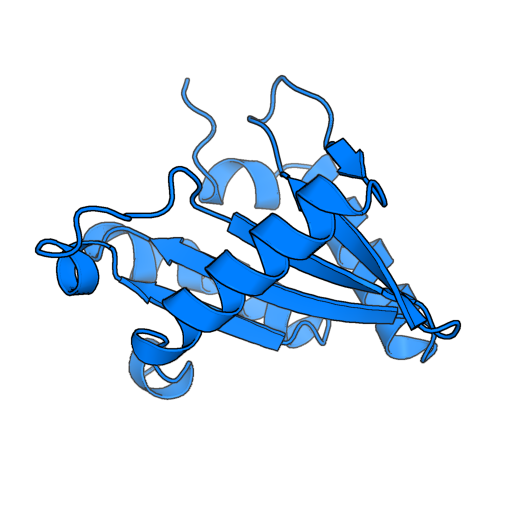1 98 ALA A C 1
ATOM 749 O O . ALA A 1 98 ? 13.388 12.626 4.121 1.00 44.31 98 ALA A O 1
ATOM 750 N N . ARG A 1 99 ? 12.758 13.461 2.135 1.00 39.00 99 ARG A N 1
ATOM 751 C CA . ARG A 1 99 ? 12.853 14.894 2.449 1.00 39.00 99 ARG A CA 1
ATOM 752 C C . ARG A 1 99 ? 11.502 15.575 2.684 1.00 39.00 99 ARG A C 1
ATOM 754 O O . ARG A 1 99 ? 11.494 16.710 3.149 1.00 39.00 99 ARG A O 1
ATOM 761 N N . GLU A 1 100 ? 10.394 14.924 2.359 1.00 51.25 100 GLU A N 1
ATOM 762 C CA . GLU A 1 100 ? 9.041 15.439 2.542 1.00 51.25 100 GLU A CA 1
ATOM 763 C C . GLU A 1 100 ? 8.323 14.624 3.619 1.00 51.25 100 GLU A C 1
ATOM 765 O O . GLU A 1 100 ? 8.599 13.441 3.809 1.00 51.25 100 GLU A O 1
ATOM 770 N N . ALA A 1 101 ? 7.449 15.282 4.380 1.00 50.56 101 ALA A N 1
ATOM 771 C CA . ALA A 1 101 ? 6.661 14.599 5.395 1.00 50.56 101 ALA A CA 1
ATOM 772 C C . ALA A 1 101 ? 5.676 13.632 4.729 1.00 50.56 101 ALA A C 1
ATOM 774 O O . ALA A 1 101 ? 5.101 13.946 3.684 1.00 50.56 101 ALA A O 1
ATOM 775 N N . ASP A 1 102 ? 5.464 12.487 5.370 1.00 61.44 102 ASP A N 1
ATOM 776 C CA . ASP A 1 102 ? 4.404 11.559 5.003 1.00 61.44 102 ASP A CA 1
ATOM 777 C C . ASP A 1 102 ? 3.060 12.293 5.034 1.00 61.44 102 ASP A C 1
ATOM 779 O O . ASP A 1 102 ? 2.705 12.910 6.044 1.00 61.44 102 ASP A O 1
ATOM 783 N N . ILE A 1 103 ? 2.311 12.246 3.931 1.00 69.19 103 ILE A N 1
ATOM 784 C CA . ILE A 1 103 ? 0.962 12.806 3.899 1.00 69.19 103 ILE A CA 1
ATOM 785 C C . ILE A 1 103 ? -0.004 11.658 4.134 1.00 69.19 103 ILE A C 1
ATOM 787 O O . ILE A 1 103 ? -0.219 10.825 3.254 1.00 69.19 103 ILE A O 1
ATOM 791 N N . PHE A 1 104 ? -0.565 11.625 5.341 1.00 77.62 104 PHE A N 1
ATOM 792 C CA . PHE A 1 104 ? -1.779 10.877 5.618 1.00 77.62 104 PHE A CA 1
ATOM 793 C C . PHE A 1 104 ? -2.979 11.787 5.373 1.00 77.62 104 PHE A C 1
ATOM 795 O O . PHE A 1 104 ? -3.026 12.910 5.881 1.00 77.62 104 PHE A O 1
ATOM 802 N N . THR A 1 105 ? -3.940 11.305 4.600 1.00 82.44 105 THR A N 1
ATOM 803 C CA . THR A 1 105 ? -5.149 12.047 4.252 1.00 82.44 105 THR A CA 1
ATOM 804 C C . THR A 1 105 ? -6.369 11.147 4.343 1.00 82.44 105 THR A C 1
ATOM 806 O O . THR A 1 105 ? -6.316 9.971 3.998 1.00 82.44 105 THR A O 1
ATOM 809 N N . THR A 1 106 ? -7.478 11.716 4.796 1.00 86.50 106 THR A N 1
ATOM 810 C CA . THR A 1 106 ? -8.815 11.110 4.734 1.00 86.50 106 THR A CA 1
ATOM 811 C C . THR A 1 106 ? -9.720 11.916 3.802 1.00 86.50 106 THR A C 1
ATOM 813 O O . THR A 1 106 ? -10.939 11.878 3.935 1.00 86.50 106 THR A O 1
ATOM 816 N N . GLU A 1 107 ? -9.143 12.740 2.917 1.00 88.19 107 GLU A N 1
ATOM 817 C CA . GLU A 1 107 ? -9.923 13.482 1.931 1.00 88.19 107 GLU A CA 1
ATOM 818 C C . GLU A 1 107 ? -10.564 12.495 0.949 1.00 88.19 107 GLU A C 1
ATOM 820 O O . GLU A 1 107 ? -9.852 11.776 0.248 1.00 88.19 107 GLU A O 1
ATOM 825 N N . GLU A 1 108 ? -11.896 12.498 0.870 1.00 85.81 108 GLU A N 1
ATOM 826 C CA . GLU A 1 108 ? -12.686 11.538 0.088 1.00 85.81 108 GLU A CA 1
ATOM 827 C C . GLU A 1 108 ? -12.195 11.383 -1.352 1.00 85.81 108 GLU A C 1
ATOM 829 O O . GLU A 1 108 ? -12.083 10.268 -1.844 1.00 85.81 108 GLU A O 1
ATOM 834 N N . ARG A 1 109 ? -11.836 12.482 -2.027 1.00 85.62 109 ARG A N 1
ATOM 835 C CA . ARG A 1 109 ? -11.354 12.425 -3.412 1.00 85.62 109 ARG A CA 1
ATOM 836 C C . ARG A 1 109 ? -10.016 11.695 -3.541 1.00 85.62 109 ARG A C 1
ATOM 838 O O . ARG A 1 109 ? -9.810 10.980 -4.515 1.00 85.62 109 ARG A O 1
ATOM 845 N N . GLN A 1 110 ? -9.103 11.896 -2.594 1.00 83.50 110 GLN A N 1
ATOM 846 C CA . GLN A 1 110 ? -7.805 11.218 -2.603 1.00 83.50 110 GLN A CA 1
ATOM 847 C C . GLN A 1 110 ? -7.954 9.745 -2.225 1.00 83.50 110 GLN A C 1
ATOM 849 O O . GLN A 1 110 ? -7.284 8.904 -2.816 1.00 83.50 110 GLN A O 1
ATOM 854 N N . VAL A 1 111 ? -8.855 9.438 -1.286 1.00 87.50 111 VAL A N 1
ATOM 855 C CA . VAL A 1 111 ? -9.206 8.062 -0.915 1.00 87.50 111 VAL A CA 1
ATOM 856 C C . VAL A 1 111 ? -9.821 7.326 -2.101 1.00 87.50 111 VAL A C 1
ATOM 858 O O . VAL A 1 111 ? -9.272 6.308 -2.503 1.00 87.50 111 VAL A O 1
ATOM 861 N N . ALA A 1 112 ? -10.861 7.883 -2.725 1.00 86.44 112 ALA A N 1
ATOM 862 C CA . ALA A 1 112 ? -11.520 7.283 -3.883 1.00 86.44 112 ALA A CA 1
ATOM 863 C C . ALA A 1 112 ? -10.544 7.055 -5.045 1.00 86.44 112 ALA A C 1
ATOM 865 O O . ALA A 1 112 ? -10.528 5.987 -5.645 1.00 86.44 112 ALA A O 1
ATOM 866 N N . HIS A 1 113 ? -9.664 8.022 -5.320 1.00 84.56 113 HIS A N 1
ATOM 867 C CA . HIS A 1 113 ? -8.639 7.851 -6.346 1.00 84.56 113 HIS A CA 1
ATOM 868 C C . HIS A 1 113 ? -7.653 6.720 -6.011 1.00 84.56 113 HIS A C 1
ATOM 870 O O . HIS A 1 113 ? -7.286 5.938 -6.883 1.00 84.56 113 HIS A O 1
ATOM 876 N N . ALA A 1 114 ? -7.216 6.610 -4.754 1.00 84.69 114 ALA A N 1
ATOM 877 C CA . ALA A 1 114 ? -6.337 5.520 -4.345 1.00 84.69 114 ALA A CA 1
ATOM 878 C C . ALA A 1 114 ? -7.044 4.158 -4.397 1.00 84.69 114 ALA A C 1
ATOM 880 O O . ALA A 1 114 ? -6.409 3.176 -4.766 1.00 84.69 114 ALA A O 1
ATOM 881 N N . GLU A 1 115 ? -8.334 4.095 -4.062 1.00 89.12 115 GLU A N 1
ATOM 882 C CA . GLU A 1 115 ? -9.158 2.890 -4.201 1.00 89.12 115 GLU A CA 1
ATOM 883 C C . GLU A 1 115 ? -9.264 2.455 -5.668 1.00 89.12 115 GLU A C 1
ATOM 885 O O . GLU A 1 115 ? -8.965 1.301 -5.968 1.00 89.12 115 GLU A O 1
ATOM 890 N N . GLU A 1 116 ? -9.569 3.381 -6.586 1.00 87.75 116 GLU A N 1
ATOM 891 C CA . GLU A 1 116 ? -9.597 3.125 -8.036 1.00 87.75 116 GLU A CA 1
ATOM 892 C C . GLU A 1 116 ? -8.251 2.592 -8.548 1.00 87.75 116 GLU A C 1
ATOM 894 O O . GLU A 1 116 ? -8.202 1.619 -9.301 1.00 87.75 116 GLU A O 1
ATOM 899 N N . VAL A 1 117 ? -7.137 3.196 -8.117 1.00 84.62 117 VAL A N 1
ATOM 900 C CA . VAL A 1 117 ? -5.795 2.755 -8.522 1.00 84.62 117 VAL A CA 1
ATOM 901 C C . VAL A 1 117 ? -5.458 1.383 -7.939 1.00 84.62 117 VAL A C 1
ATOM 903 O O . VAL A 1 117 ? -4.897 0.547 -8.642 1.00 84.62 117 VAL A O 1
ATOM 906 N N . VAL A 1 118 ? -5.794 1.118 -6.674 1.00 87.00 118 VAL A N 1
ATOM 907 C CA . VAL A 1 118 ? -5.578 -0.200 -6.057 1.00 87.00 118 VAL A CA 1
ATOM 908 C C . VAL A 1 118 ? -6.403 -1.275 -6.768 1.00 87.00 118 VAL A C 1
ATOM 910 O O . VAL A 1 118 ? -5.875 -2.356 -7.025 1.00 87.00 118 VAL A O 1
ATOM 913 N N . GLU A 1 119 ? -7.652 -0.983 -7.136 1.00 87.62 119 GLU A N 1
ATOM 914 C CA . GLU A 1 119 ? -8.506 -1.897 -7.901 1.00 87.62 119 GLU A CA 1
ATOM 915 C C . GLU A 1 119 ? -7.943 -2.157 -9.306 1.00 87.62 119 GLU A C 1
ATOM 917 O O . GLU A 1 119 ? -7.804 -3.313 -9.710 1.00 87.62 119 GLU A O 1
ATOM 922 N N . LEU A 1 120 ? -7.523 -1.104 -10.017 1.00 85.94 120 LEU A N 1
ATOM 923 C CA . LEU A 1 120 ? -6.861 -1.224 -11.317 1.00 85.94 120 LEU A CA 1
ATOM 924 C C . LEU A 1 120 ? -5.587 -2.072 -11.226 1.00 85.94 120 LEU A C 1
ATOM 926 O O . LEU A 1 120 ? -5.311 -2.880 -12.110 1.00 85.94 120 LEU A O 1
ATOM 930 N N . LEU A 1 121 ? -4.796 -1.894 -10.168 1.00 85.56 121 LEU A N 1
ATOM 931 C CA . LEU A 1 121 ? -3.540 -2.611 -9.971 1.00 85.56 121 LEU A CA 1
ATOM 932 C C . LEU A 1 121 ? -3.732 -4.068 -9.551 1.00 85.56 121 LEU A C 1
ATOM 934 O O . LEU A 1 121 ? -2.855 -4.890 -9.820 1.00 85.56 121 LEU A O 1
ATOM 938 N N . ALA A 1 122 ? -4.864 -4.412 -8.935 1.00 84.81 122 ALA A N 1
ATOM 939 C CA . ALA A 1 122 ? -5.149 -5.771 -8.489 1.00 84.81 122 ALA A CA 1
ATOM 940 C C . ALA A 1 122 ? -5.112 -6.789 -9.643 1.00 84.81 122 ALA A C 1
ATOM 942 O O . ALA A 1 122 ? -4.712 -7.931 -9.433 1.00 84.81 122 ALA A O 1
ATOM 943 N N . GLN A 1 123 ? -5.445 -6.379 -10.874 1.00 84.81 123 GLN A N 1
ATOM 944 C CA . GLN A 1 123 ? -5.387 -7.260 -12.051 1.00 84.81 123 GLN A CA 1
ATOM 945 C C . GLN A 1 123 ? -3.954 -7.637 -12.475 1.00 84.81 123 GLN A C 1
ATOM 947 O O . GLN A 1 123 ? -3.760 -8.619 -13.188 1.00 84.81 123 GLN A O 1
ATOM 952 N N . TYR A 1 124 ? -2.961 -6.855 -12.045 1.00 83.88 124 TYR A N 1
ATOM 953 C CA . TYR A 1 124 ? -1.540 -7.059 -12.335 1.00 83.88 124 TYR A CA 1
ATOM 954 C C . TYR A 1 124 ? -0.762 -7.554 -11.108 1.00 83.88 124 TYR A C 1
ATOM 956 O O . TYR A 1 124 ? 0.461 -7.717 -11.171 1.00 83.88 124 TYR A O 1
ATOM 964 N N . ALA A 1 125 ? -1.444 -7.737 -9.973 1.00 81.44 125 ALA A N 1
ATOM 965 C CA . ALA A 1 125 ? -0.822 -8.185 -8.741 1.00 81.44 125 ALA A CA 1
ATOM 966 C C . ALA A 1 125 ? -0.299 -9.611 -8.924 1.00 81.44 125 ALA A C 1
ATOM 968 O O . ALA A 1 125 ? -1.046 -10.536 -9.237 1.00 81.44 125 ALA A O 1
ATOM 969 N N . ASN A 1 126 ? 1.004 -9.774 -8.725 1.00 74.81 126 ASN A N 1
ATOM 970 C CA . ASN A 1 126 ? 1.620 -11.089 -8.668 1.00 74.81 126 ASN A CA 1
ATOM 971 C C . ASN A 1 126 ? 1.397 -11.667 -7.272 1.00 74.81 126 ASN A C 1
ATOM 973 O O . ASN A 1 126 ? 1.452 -10.922 -6.282 1.00 74.81 126 ASN A O 1
ATOM 977 N N . ASP A 1 127 ? 1.183 -12.981 -7.192 1.00 68.31 127 ASP A N 1
ATOM 978 C CA . ASP A 1 127 ? 1.158 -13.643 -5.896 1.00 68.31 127 ASP A CA 1
ATOM 979 C C . ASP A 1 127 ? 2.529 -13.474 -5.237 1.00 68.31 127 ASP A C 1
ATOM 981 O O . ASP A 1 127 ? 3.585 -13.514 -5.879 1.00 68.31 127 ASP A O 1
ATOM 985 N N . ILE A 1 128 ? 2.519 -13.229 -3.934 1.00 66.38 128 ILE A N 1
ATOM 986 C CA . ILE A 1 128 ? 3.748 -12.963 -3.201 1.00 66.38 128 ILE A CA 1
ATOM 987 C C . ILE A 1 128 ? 4.654 -14.199 -3.224 1.00 66.38 128 ILE A C 1
ATOM 989 O O . ILE A 1 128 ? 5.879 -14.070 -3.258 1.00 66.38 128 ILE A O 1
ATOM 993 N N . ASP A 1 129 ? 4.050 -15.387 -3.275 1.00 66.56 129 ASP A N 1
ATOM 994 C CA . ASP A 1 129 ? 4.747 -16.667 -3.341 1.00 66.56 129 ASP A CA 1
ATOM 995 C C . ASP A 1 129 ? 5.508 -16.847 -4.668 1.00 66.56 129 ASP A C 1
ATOM 997 O O . ASP A 1 129 ? 6.631 -17.356 -4.647 1.00 66.56 129 ASP A O 1
ATOM 1001 N N . ASP A 1 130 ? 4.992 -16.315 -5.783 1.00 63.03 130 ASP A N 1
ATOM 1002 C CA . ASP A 1 130 ? 5.669 -16.320 -7.094 1.00 63.03 130 ASP A CA 1
ATOM 1003 C C . ASP A 1 130 ? 6.913 -15.413 -7.116 1.00 63.03 130 ASP A C 1
ATOM 1005 O O . ASP A 1 130 ? 7.820 -15.571 -7.934 1.00 63.03 130 ASP A O 1
ATOM 1009 N N . ILE A 1 131 ? 6.983 -14.448 -6.197 1.00 61.31 131 ILE A N 1
ATOM 1010 C CA . ILE A 1 131 ? 8.119 -13.528 -6.054 1.00 61.31 131 ILE A CA 1
ATOM 1011 C C . ILE A 1 131 ? 9.199 -14.110 -5.131 1.00 61.31 131 ILE A C 1
ATOM 1013 O O . ILE A 1 131 ? 10.369 -13.710 -5.192 1.00 61.31 131 ILE A O 1
ATOM 1017 N N . TYR A 1 132 ? 8.823 -15.043 -4.255 1.00 55.59 132 TYR A N 1
ATOM 1018 C CA . TYR A 1 132 ? 9.715 -15.653 -3.273 1.00 55.59 132 TYR A CA 1
ATOM 1019 C C . TYR A 1 132 ? 10.300 -17.011 -3.699 1.00 55.59 132 TYR A C 1
ATOM 1021 O O . TYR A 1 132 ? 11.285 -17.420 -3.061 1.00 55.59 132 TYR A O 1
ATOM 1029 N N . SER A 1 133 ? 9.739 -17.658 -4.732 1.00 56.53 133 SER A N 1
ATOM 1030 C CA . SER A 1 133 ? 10.224 -18.899 -5.371 1.00 56.53 133 SER A CA 1
ATOM 1031 C C . SER A 1 133 ? 11.521 -18.715 -6.156 1.00 56.53 133 SER A C 1
ATOM 1033 O O . SER A 1 133 ? 12.423 -19.569 -5.999 1.00 56.53 133 SER A O 1
#

Radius of gyration: 14.22 Å; chains: 1; bounding box: 34×34×41 Å

pLDDT: mean 80.64, std 13.56, range [33.78, 95.69]

Secondary structure (DSSP, 8-state):
----HHHHTTSHHHHHHHHHHHHHHHTTSEEEEEEEEE-HHHHHHHHHHHHHHHHTT-EEEEEEGGGGTT-TT--S-SEEEEEEETTS-EEEEE---TTS--EEE--HHHHHHHHHHHHHHHTTPBPHHHHH-

Sequence (133 aa):
MDATLTNYWNTGGGRRYLESQRSGIAAGNLEVTRVLVLPRGQVANAREIIRRHVQAGVAVSIVVREDMAADPDLPEFEDYSLVTDRSGVTGVLMPRSAREADIFTTEERQVAHAEEVVELLAQYANDIDDIYS

Foldseek 3Di:
DWQDPLNQCVDPVVVVVLVVLLVCVVVVFKAKEKEFEEAPVCLVVCLVVVVSNVVSVHHYFYFHQVVCVVPPPRDPDRMWMWMAGPVRQIWTWDDDTPVDDIDIDSPVVVRVVSVVVVVVCVVRTDDVVVSVD

Organism: NCBI:txid1768010